Protein AF-A0AAW3X2Z2-F1 (afdb_monomer)

pLDDT: mean 78.44, std 14.15, range [35.56, 93.19]

Secondary structure (DSSP, 8-state):
-EEEEEEEETTEEEEEEEEE-SSTTSPPEEEEEETTTTEEEEEE--TT-HHHHHHHHHHHHHHHHTS-GGG--SB------------

Nearest PDB structures (foldseek):
  7b9v-assembly1_D  TM=4.268E-01  e=4.048E+00  Saccharomyces cerevisiae
  5yzg-assembly1_Y  TM=4.302E-01  e=3.806E+00  Homo sapiens

Mean predicted aligned error: 7.6 Å

Organism: NCBI:txid2763038

Solvent-accessible surface area (backbone atoms only — not comparable to full-atom values): 5146 Å² total; per-residue (Å²): 63,40,54,78,47,74,43,72,52,97,93,40,69,36,30,36,33,34,37,37,60,79,39,101,84,42,50,65,11,33,36,40,36,32,56,79,81,71,45,72,46,80,77,39,71,17,55,79,41,74,68,61,26,49,55,50,51,55,48,50,48,55,53,56,72,71,47,59,79,94,66,68,57,67,58,45,83,75,78,73,74,71,76,73,80,71,134

Foldseek 3Di:
DAWDDFDDDPNFTQKTKDWDAPDPPWATWIKIAGVVVLDIDGPGFIPDDPVSSVVVRVVVSVVQSPDDRVPPDNDDDPPPPPPPPDD

Sequence (87 aa):
MKQTETQKKNKKIAAAVYLYQANNDGEWGELRFDFENGTAEIVKLADWNTEKSNIFAKTAIRFVQRLPEARLLKSVVVSFESETLGK

Structure (mmCIF, N/CA/C/O backbone):
data_AF-A0AAW3X2Z2-F1
#
_entry.id   AF-A0AAW3X2Z2-F1
#
loop_
_atom_site.group_PDB
_atom_site.id
_atom_site.type_symbol
_atom_site.label_atom_id
_atom_site.label_alt_id
_atom_site.label_comp_id
_atom_site.label_asym_id
_atom_site.label_entity_id
_atom_site.label_seq_id
_atom_site.pdbx_PDB_ins_code
_atom_site.Cartn_x
_atom_site.Cartn_y
_atom_site.Cartn_z
_atom_site.occupancy
_atom_site.B_iso_or_equiv
_atom_site.auth_seq_id
_atom_site.auth_comp_id
_atom_site.auth_asym_id
_atom_site.auth_atom_id
_atom_site.pdbx_PDB_model_num
ATOM 1 N N . MET A 1 1 ? 3.352 -7.135 -2.632 1.00 80.56 1 MET A N 1
ATOM 2 C CA . MET A 1 1 ? 3.392 -5.900 -1.822 1.00 80.56 1 MET A CA 1
ATOM 3 C C . MET A 1 1 ? 3.635 -6.248 -0.368 1.00 80.56 1 MET A C 1
ATOM 5 O O . MET A 1 1 ? 3.174 -7.290 0.098 1.00 80.56 1 MET A O 1
ATOM 9 N N . LYS A 1 2 ? 4.345 -5.382 0.345 1.00 83.94 2 LYS A N 1
ATOM 10 C CA . LYS A 1 2 ? 4.703 -5.551 1.749 1.00 83.94 2 LYS A CA 1
ATOM 11 C C . LYS A 1 2 ? 4.299 -4.300 2.513 1.00 83.94 2 LYS A C 1
ATOM 13 O O . LYS A 1 2 ? 4.733 -3.212 2.157 1.00 83.94 2 LYS A O 1
ATOM 18 N N . GLN A 1 3 ? 3.490 -4.452 3.554 1.00 85.44 3 GLN A N 1
ATOM 19 C CA . GLN A 1 3 ? 3.201 -3.345 4.455 1.00 85.44 3 GLN A CA 1
ATOM 20 C C . GLN A 1 3 ? 4.430 -3.083 5.328 1.00 85.44 3 GLN A C 1
ATOM 22 O O . GLN A 1 3 ? 4.966 -4.015 5.935 1.00 85.44 3 GLN A O 1
ATOM 27 N N . THR A 1 4 ? 4.875 -1.835 5.395 1.00 86.38 4 THR A N 1
ATOM 28 C CA . THR A 1 4 ? 6.033 -1.431 6.205 1.00 86.38 4 THR A CA 1
ATOM 29 C C . THR A 1 4 ? 5.612 -0.673 7.448 1.00 86.38 4 THR A C 1
ATOM 31 O O . THR A 1 4 ? 6.138 -0.941 8.524 1.00 86.38 4 THR A O 1
ATOM 34 N N . GLU A 1 5 ? 4.610 0.193 7.325 1.00 87.25 5 GLU A N 1
ATOM 35 C CA . GLU A 1 5 ? 4.144 1.034 8.421 1.00 87.25 5 GLU A CA 1
ATOM 36 C C . GLU A 1 5 ? 2.617 1.071 8.490 1.00 87.25 5 GLU A C 1
ATOM 38 O O . GLU A 1 5 ? 1.926 1.004 7.472 1.00 87.25 5 GLU A O 1
ATOM 43 N N . THR A 1 6 ? 2.081 1.174 9.709 1.00 87.06 6 THR A N 1
ATOM 44 C CA . THR A 1 6 ? 0.652 1.413 9.941 1.00 87.06 6 THR A CA 1
ATOM 45 C C . THR A 1 6 ? 0.454 2.410 11.054 1.00 87.06 6 THR A C 1
ATOM 47 O O . THR A 1 6 ? 0.971 2.216 12.156 1.00 87.06 6 THR A O 1
ATOM 50 N N . GLN A 1 7 ? -0.413 3.378 10.813 1.00 86.44 7 GLN A N 1
ATOM 51 C CA . GLN A 1 7 ? -0.954 4.249 11.833 1.00 86.44 7 GLN A CA 1
ATOM 52 C C . GLN A 1 7 ? -2.360 3.779 12.194 1.00 86.44 7 GLN A C 1
ATOM 54 O O . GLN A 1 7 ? -3.197 3.543 11.323 1.00 86.44 7 GLN A O 1
ATOM 59 N N . LYS A 1 8 ? -2.627 3.623 13.491 1.00 86.06 8 LYS A N 1
ATOM 60 C CA . LYS A 1 8 ? -3.932 3.191 13.997 1.00 86.06 8 LYS A CA 1
ATOM 61 C C . LYS A 1 8 ? -4.521 4.237 14.924 1.00 86.06 8 LYS A C 1
ATOM 63 O O . LYS A 1 8 ? -3.810 4.804 15.748 1.00 86.06 8 LYS A O 1
ATOM 68 N N . LYS A 1 9 ? -5.833 4.426 14.837 1.00 83.69 9 LYS A N 1
ATOM 69 C CA . LYS A 1 9 ? -6.604 5.355 15.664 1.00 83.69 9 LYS A CA 1
ATOM 70 C C . LYS A 1 9 ? -7.906 4.677 16.064 1.00 83.69 9 LYS A C 1
ATOM 72 O O . LYS A 1 9 ? -8.575 4.077 15.230 1.00 83.69 9 LYS A O 1
ATOM 77 N N . ASN A 1 10 ? -8.230 4.683 17.357 1.00 83.25 10 ASN A N 1
ATOM 78 C CA . ASN A 1 10 ? -9.418 4.011 17.905 1.00 83.25 10 ASN A CA 1
ATOM 79 C C . ASN A 1 10 ? -9.622 2.572 17.382 1.00 83.25 10 ASN A C 1
ATOM 81 O O . ASN A 1 10 ? -10.728 2.181 17.020 1.00 83.25 10 ASN A O 1
ATOM 85 N N . LYS A 1 11 ? -8.541 1.778 17.346 1.00 80.31 11 LYS A N 1
ATOM 86 C CA . LYS A 1 11 ? -8.517 0.378 16.868 1.00 80.31 11 LYS A CA 1
ATOM 87 C C . LYS A 1 11 ? -8.783 0.180 15.360 1.00 80.31 11 LYS A C 1
ATOM 89 O O . LYS A 1 11 ? -8.808 -0.967 14.923 1.00 80.31 11 LYS A O 1
ATOM 94 N N . LYS A 1 12 ? -8.907 1.250 14.567 1.00 82.19 12 LYS A N 1
ATOM 95 C CA . LYS A 1 12 ? -8.960 1.225 13.092 1.00 82.19 12 LYS A CA 1
ATOM 96 C C . LYS A 1 12 ? -7.637 1.688 12.484 1.00 82.19 12 LYS A C 1
ATOM 98 O O . LYS A 1 12 ? -6.854 2.352 13.164 1.00 82.19 12 LYS A O 1
ATOM 103 N N . ILE A 1 13 ? -7.358 1.302 11.240 1.00 83.88 13 ILE A N 1
ATOM 104 C CA . ILE A 1 13 ? -6.152 1.735 10.524 1.00 83.88 13 ILE A CA 1
ATOM 105 C C . ILE A 1 13 ? -6.466 3.098 9.915 1.00 83.88 13 ILE A C 1
ATOM 107 O O . ILE A 1 13 ? -7.339 3.201 9.073 1.00 83.88 13 ILE A O 1
ATOM 111 N N . ALA A 1 14 ? -5.771 4.136 10.366 1.00 89.25 14 ALA A N 1
ATOM 112 C CA . ALA A 1 14 ? -5.933 5.485 9.839 1.00 89.25 14 ALA A CA 1
ATOM 113 C C . ALA A 1 14 ? -5.128 5.676 8.552 1.00 89.25 14 ALA A C 1
ATOM 115 O O . ALA A 1 14 ? -5.629 6.200 7.565 1.00 89.25 14 ALA A O 1
ATOM 116 N N . ALA A 1 15 ? -3.891 5.181 8.549 1.00 90.00 15 ALA A N 1
ATOM 117 C CA . ALA A 1 15 ? -3.000 5.241 7.403 1.00 90.00 15 ALA A CA 1
ATOM 118 C C . ALA A 1 15 ? -2.073 4.024 7.375 1.00 90.00 15 ALA A C 1
ATOM 120 O O . ALA A 1 15 ? -1.826 3.387 8.404 1.00 90.00 15 ALA A O 1
ATOM 121 N N . ALA A 1 16 ? -1.545 3.695 6.202 1.00 90.38 16 ALA A N 1
ATOM 122 C CA . ALA A 1 16 ? -0.530 2.659 6.059 1.00 90.38 16 ALA A CA 1
ATOM 123 C C . ALA A 1 16 ? 0.399 2.930 4.877 1.00 90.38 16 ALA A C 1
ATOM 125 O O . ALA A 1 16 ? -0.008 3.506 3.870 1.00 90.38 16 ALA A O 1
ATOM 126 N N . VAL A 1 17 ? 1.636 2.459 4.997 1.00 91.06 17 VAL A N 1
ATOM 127 C CA . VAL A 1 17 ? 2.638 2.502 3.932 1.00 91.06 17 VAL A CA 1
ATOM 128 C C . VAL A 1 17 ? 2.875 1.087 3.421 1.00 91.06 17 VAL A C 1
ATOM 130 O O . VAL A 1 17 ? 3.067 0.144 4.198 1.00 91.06 17 VAL A O 1
ATOM 133 N N . TYR A 1 18 ? 2.849 0.943 2.100 1.00 89.12 18 TYR A N 1
ATOM 134 C CA . TYR A 1 18 ? 3.094 -0.307 1.402 1.00 89.12 18 TYR A CA 1
ATOM 135 C C . TYR A 1 18 ? 4.203 -0.136 0.381 1.00 89.12 18 TYR A C 1
ATOM 137 O O . TYR A 1 18 ? 4.171 0.757 -0.460 1.00 89.12 18 TYR A O 1
ATOM 145 N N . LEU A 1 19 ? 5.130 -1.082 0.393 1.00 89.50 19 LEU A N 1
ATOM 146 C CA . LEU A 1 19 ? 6.094 -1.258 -0.672 1.00 89.50 19 LEU A CA 1
ATOM 147 C C . LEU A 1 19 ? 5.547 -2.232 -1.716 1.00 89.50 19 LEU A C 1
ATOM 149 O O . LEU A 1 19 ? 4.986 -3.287 -1.387 1.00 89.50 19 LEU A O 1
ATOM 153 N N . TYR A 1 20 ? 5.741 -1.914 -2.989 1.00 86.00 20 TYR A N 1
ATOM 154 C CA . TYR A 1 20 ? 5.435 -2.803 -4.104 1.00 86.00 20 TYR A CA 1
ATOM 155 C C . TYR A 1 20 ? 6.655 -2.970 -5.005 1.00 86.00 20 TYR A C 1
ATOM 157 O O . TYR A 1 20 ? 7.458 -2.059 -5.162 1.00 86.00 20 TYR A O 1
ATOM 165 N N . GLN A 1 21 ? 6.783 -4.150 -5.595 1.00 83.75 21 GLN A N 1
ATOM 166 C CA . GLN A 1 21 ? 7.779 -4.436 -6.616 1.00 83.75 21 GLN A CA 1
ATOM 167 C C . GLN A 1 21 ? 7.050 -4.609 -7.938 1.00 83.75 21 GLN A C 1
ATOM 169 O O . GLN A 1 21 ? 6.032 -5.303 -7.986 1.00 83.75 21 GLN A O 1
ATOM 174 N N . ALA A 1 22 ? 7.559 -3.962 -8.984 1.00 77.31 22 ALA A N 1
ATOM 175 C CA . ALA A 1 22 ? 7.117 -4.223 -10.347 1.00 77.31 22 ALA A CA 1
ATOM 176 C C . ALA A 1 22 ? 7.833 -5.472 -10.888 1.00 77.31 22 ALA A C 1
ATOM 178 O O . ALA A 1 22 ? 7.192 -6.336 -11.475 1.00 77.31 22 ALA A O 1
ATOM 179 N N . ASN A 1 23 ? 9.145 -5.582 -10.642 1.00 76.81 23 ASN A N 1
ATOM 180 C CA . ASN A 1 23 ? 10.048 -6.688 -10.979 1.00 76.81 23 ASN A CA 1
ATOM 181 C C . ASN A 1 23 ? 10.567 -7.304 -9.686 1.00 76.81 23 ASN A C 1
ATOM 183 O O . ASN A 1 23 ? 10.845 -6.602 -8.719 1.00 76.81 23 ASN A O 1
ATOM 187 N N . ASN A 1 24 ? 10.735 -8.626 -9.679 1.00 73.88 24 ASN A N 1
ATOM 188 C CA . ASN A 1 24 ? 11.252 -9.342 -8.510 1.00 73.88 24 ASN A CA 1
ATOM 189 C C . ASN A 1 24 ? 12.694 -8.941 -8.129 1.00 73.88 24 ASN A C 1
ATOM 191 O O . ASN A 1 24 ? 13.121 -9.254 -7.023 1.00 73.88 24 ASN A O 1
ATOM 195 N N . ASP A 1 25 ? 13.418 -8.247 -9.013 1.00 75.75 25 ASP A N 1
ATOM 196 C CA . ASP A 1 25 ? 14.832 -7.880 -8.845 1.00 75.75 25 ASP A CA 1
ATOM 197 C C . ASP A 1 25 ? 15.077 -6.361 -8.721 1.00 75.75 25 ASP A C 1
ATOM 199 O O . ASP A 1 25 ? 16.164 -5.937 -8.346 1.00 75.75 25 ASP A O 1
ATOM 203 N N . GLY A 1 26 ? 14.076 -5.520 -9.008 1.00 77.62 26 GLY A N 1
ATOM 204 C CA . GLY A 1 26 ? 14.251 -4.064 -9.014 1.00 77.62 26 GLY A CA 1
ATOM 205 C C . GLY A 1 26 ? 13.879 -3.385 -7.699 1.00 77.62 26 GLY A C 1
ATOM 206 O O . GLY A 1 26 ? 13.370 -4.005 -6.752 1.00 77.62 26 GLY A O 1
ATOM 207 N N . GLU A 1 27 ? 14.139 -2.075 -7.648 1.00 88.06 27 GLU A N 1
ATOM 208 C C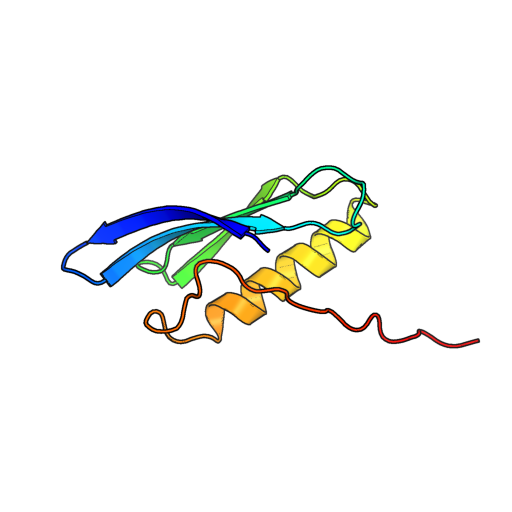A . GLU A 1 27 ? 13.828 -1.263 -6.476 1.00 88.06 27 GLU A CA 1
ATOM 209 C C . GLU A 1 27 ? 12.329 -1.261 -6.173 1.00 88.06 27 GLU A C 1
ATOM 211 O O . GLU A 1 27 ? 11.471 -1.181 -7.058 1.00 88.06 27 GLU A O 1
ATOM 216 N N . TRP A 1 28 ? 12.017 -1.279 -4.881 1.00 89.38 28 TRP A N 1
ATOM 217 C CA . TRP A 1 28 ? 10.651 -1.161 -4.404 1.00 89.38 28 TRP A CA 1
ATOM 218 C C . TRP A 1 28 ? 10.121 0.254 -4.644 1.00 89.38 28 TRP A C 1
ATOM 220 O O . TRP A 1 28 ? 10.762 1.249 -4.301 1.00 89.38 28 TRP A O 1
ATOM 230 N N . GLY A 1 29 ? 8.910 0.327 -5.183 1.00 90.81 29 GLY A N 1
ATOM 231 C CA . GLY A 1 29 ? 8.085 1.521 -5.124 1.00 90.81 29 GLY A CA 1
ATOM 232 C C . GLY A 1 29 ? 7.351 1.599 -3.789 1.00 90.81 29 GLY A C 1
ATOM 233 O O . GLY A 1 29 ? 7.160 0.592 -3.106 1.00 90.81 29 GLY A O 1
ATOM 234 N N . GLU A 1 30 ? 6.907 2.798 -3.436 1.00 92.81 30 GLU A N 1
ATOM 235 C CA . GLU A 1 30 ? 6.230 3.091 -2.178 1.00 92.81 30 GLU A CA 1
ATOM 236 C C . GLU A 1 30 ? 4.876 3.747 -2.437 1.00 92.81 30 GLU A C 1
ATOM 238 O O . GLU A 1 30 ? 4.750 4.683 -3.232 1.00 92.81 30 GLU A O 1
ATOM 243 N N . LEU A 1 31 ? 3.863 3.237 -1.744 1.00 92.38 31 LEU A N 1
ATOM 244 C CA . LEU A 1 31 ? 2.498 3.733 -1.745 1.00 92.38 31 LEU A CA 1
ATOM 245 C C . LEU A 1 31 ? 2.102 4.078 -0.317 1.00 92.38 31 LEU A C 1
ATOM 247 O O . LEU A 1 31 ? 2.292 3.275 0.599 1.00 92.38 31 LEU A O 1
ATOM 251 N N . ARG A 1 32 ? 1.478 5.237 -0.146 1.00 92.38 32 ARG A N 1
ATOM 252 C CA . ARG A 1 32 ? 0.879 5.649 1.117 1.00 92.38 32 ARG A CA 1
ATOM 253 C C . ARG A 1 32 ? -0.630 5.652 0.974 1.00 92.38 32 ARG A C 1
ATOM 255 O O . ARG A 1 32 ? -1.161 6.147 -0.011 1.00 92.38 32 ARG A O 1
ATOM 262 N N . PHE A 1 33 ? -1.311 5.099 1.959 1.00 89.75 33 PHE A N 1
ATOM 263 C CA . PHE A 1 33 ? -2.761 5.076 2.033 1.00 89.75 33 PHE A CA 1
ATOM 264 C C . PHE A 1 33 ? -3.199 5.855 3.252 1.00 89.75 33 PHE A C 1
ATOM 266 O O . PHE A 1 33 ? -2.671 5.638 4.344 1.00 89.75 33 PHE A O 1
ATOM 273 N N . ASP A 1 34 ? -4.187 6.710 3.055 1.00 90.31 34 ASP A N 1
ATOM 274 C CA . ASP A 1 34 ? -4.896 7.399 4.113 1.00 90.31 34 ASP A CA 1
ATOM 275 C C . ASP A 1 34 ? -6.351 6.928 4.077 1.00 90.31 34 ASP A C 1
ATOM 277 O O . ASP A 1 34 ? -7.143 7.306 3.216 1.00 90.31 34 ASP A O 1
ATOM 281 N N . PHE A 1 35 ? -6.686 6.014 4.981 1.00 85.12 35 PHE A N 1
ATOM 282 C CA . PHE A 1 35 ? -8.015 5.416 5.053 1.00 85.12 35 PHE A CA 1
ATOM 283 C C . PHE A 1 35 ? -9.025 6.352 5.724 1.00 85.12 35 PHE A C 1
ATOM 285 O O . PHE A 1 35 ? -10.209 6.252 5.417 1.00 85.12 35 PHE A O 1
ATOM 292 N N . GLU A 1 36 ? -8.580 7.284 6.581 1.00 86.56 36 GLU A N 1
ATOM 293 C CA . GLU A 1 36 ? -9.460 8.314 7.161 1.00 86.56 36 GLU A CA 1
ATOM 294 C C . GLU A 1 36 ? -10.038 9.233 6.069 1.00 86.56 36 GLU A C 1
ATOM 296 O O . GLU A 1 36 ? -11.228 9.545 6.099 1.00 86.56 36 GLU A O 1
ATOM 301 N N . ASN A 1 37 ? -9.224 9.623 5.085 1.00 88.12 37 ASN A N 1
ATOM 302 C CA . ASN A 1 37 ? -9.625 10.457 3.950 1.00 88.12 37 ASN A CA 1
ATOM 303 C C . ASN A 1 37 ? -10.016 9.634 2.708 1.00 88.12 37 ASN A C 1
ATOM 305 O O . ASN A 1 37 ? -10.548 10.184 1.744 1.00 88.12 37 ASN A O 1
ATOM 309 N N . GLY A 1 38 ? -9.753 8.323 2.704 1.00 85.62 38 GLY A N 1
ATOM 310 C CA . GLY A 1 38 ? -9.999 7.432 1.566 1.00 85.62 38 GLY A CA 1
ATOM 311 C C . GLY A 1 38 ? -9.053 7.659 0.380 1.00 85.62 38 GLY A C 1
ATOM 312 O O . GLY A 1 38 ? -9.366 7.259 -0.746 1.00 85.62 38 GLY A O 1
ATOM 313 N N . THR A 1 39 ? -7.907 8.301 0.600 1.00 90.19 39 THR A N 1
ATOM 314 C CA . THR A 1 39 ? -6.944 8.665 -0.442 1.00 90.19 39 THR A CA 1
ATOM 315 C C . THR A 1 39 ? -5.737 7.732 -0.451 1.00 90.19 39 THR A C 1
ATOM 317 O O . THR A 1 39 ? -5.465 6.984 0.490 1.00 90.19 39 THR A O 1
ATOM 320 N N . ALA A 1 40 ? -5.012 7.742 -1.565 1.00 90.94 40 ALA A N 1
ATOM 321 C CA . ALA A 1 40 ? -3.741 7.052 -1.678 1.00 90.94 40 ALA A CA 1
ATOM 322 C C . ALA A 1 40 ? -2.791 7.842 -2.574 1.00 90.94 40 ALA A C 1
ATOM 324 O O . ALA A 1 40 ? -3.213 8.472 -3.545 1.00 90.94 40 ALA A O 1
ATOM 325 N N . GLU A 1 41 ? -1.510 7.769 -2.254 1.00 93.00 41 GLU A N 1
ATOM 326 C CA . GLU A 1 41 ? -0.444 8.526 -2.887 1.00 93.00 41 GLU A CA 1
ATOM 327 C C . GLU A 1 41 ? 0.668 7.582 -3.335 1.00 93.00 41 GLU A C 1
ATOM 329 O O . GLU A 1 41 ? 1.013 6.612 -2.654 1.00 93.00 41 GLU A O 1
ATOM 334 N N . ILE A 1 42 ? 1.246 7.883 -4.495 1.00 92.31 42 ILE A N 1
ATOM 335 C CA . ILE A 1 42 ? 2.435 7.203 -4.996 1.00 92.31 42 ILE A CA 1
ATOM 336 C C . ILE A 1 42 ? 3.631 8.013 -4.509 1.00 92.31 42 ILE A C 1
ATOM 338 O O . ILE A 1 42 ? 3.922 9.068 -5.066 1.00 92.31 42 ILE A O 1
ATOM 342 N N . VAL A 1 43 ? 4.301 7.535 -3.462 1.00 93.19 43 VAL A N 1
ATOM 343 C CA . VAL A 1 43 ? 5.456 8.231 -2.878 1.00 93.19 43 VAL A CA 1
ATOM 344 C C . VAL A 1 43 ? 6.706 7.982 -3.719 1.00 93.19 43 VAL A C 1
ATOM 346 O O . VAL A 1 43 ? 7.466 8.905 -3.999 1.00 93.19 43 VAL A O 1
ATOM 349 N N . LYS A 1 44 ? 6.893 6.737 -4.178 1.00 91.75 44 LYS A N 1
ATOM 350 C CA . LYS A 1 44 ? 8.006 6.342 -5.051 1.00 91.75 44 LYS A CA 1
ATOM 351 C C . LYS A 1 44 ? 7.545 5.322 -6.091 1.00 91.75 44 LYS A C 1
ATOM 353 O O . LYS A 1 44 ? 6.794 4.395 -5.785 1.00 91.75 44 LYS A O 1
ATOM 358 N N . LEU A 1 45 ? 8.017 5.465 -7.328 1.00 89.81 45 LEU A N 1
ATOM 359 C CA . LEU A 1 45 ? 7.833 4.446 -8.361 1.00 89.81 45 LEU A CA 1
ATOM 360 C C . LEU A 1 45 ? 8.899 3.350 -8.245 1.00 89.81 45 LEU A C 1
ATOM 362 O O . LEU A 1 45 ? 10.051 3.640 -7.941 1.00 89.81 45 LEU A O 1
ATOM 366 N N . ALA A 1 46 ? 8.501 2.099 -8.487 1.00 86.69 46 ALA A N 1
ATOM 367 C CA . ALA A 1 46 ? 9.434 0.976 -8.568 1.00 86.69 46 ALA A CA 1
ATOM 368 C C . ALA A 1 46 ? 10.330 1.095 -9.814 1.00 86.69 46 ALA A C 1
ATOM 370 O O . ALA A 1 46 ? 9.880 1.613 -10.845 1.00 86.69 46 ALA A O 1
ATOM 371 N N . ASP A 1 47 ? 11.556 0.578 -9.748 1.00 77.69 47 ASP A N 1
ATOM 372 C CA . ASP A 1 47 ? 12.503 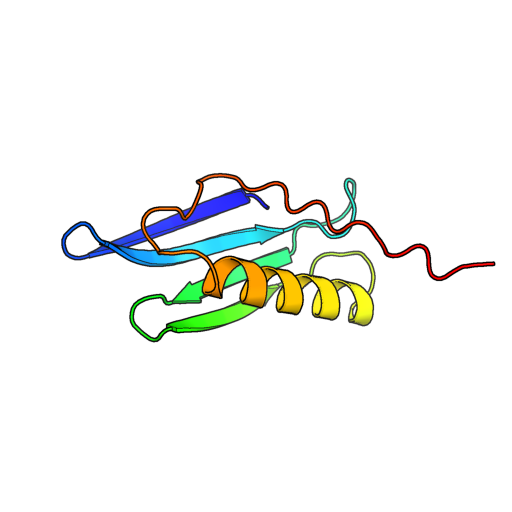0.633 -10.867 1.00 77.69 47 ASP A CA 1
ATOM 373 C C . ASP A 1 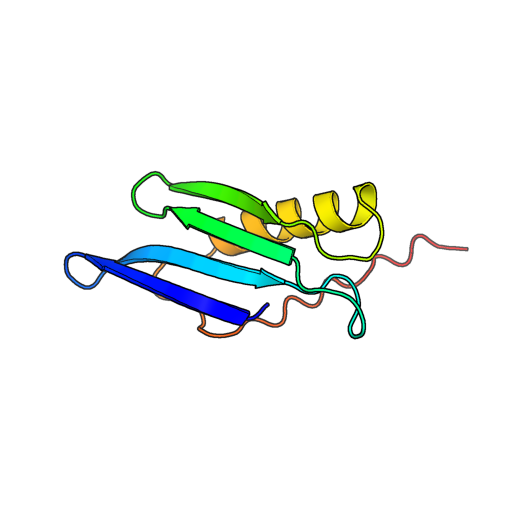47 ? 12.209 -0.494 -11.877 1.00 77.69 47 ASP A C 1
ATOM 375 O O . ASP A 1 47 ? 12.613 -1.641 -11.712 1.00 77.69 47 ASP A O 1
ATOM 379 N N . TRP A 1 48 ? 11.400 -0.182 -12.895 1.00 71.00 48 TRP A N 1
ATOM 380 C CA . TRP A 1 48 ? 11.113 -1.053 -14.051 1.00 71.00 48 TRP A CA 1
ATOM 381 C C . TRP A 1 48 ? 11.043 -0.209 -15.320 1.00 71.00 48 TRP A C 1
ATOM 383 O O . TRP A 1 48 ? 11.760 -0.429 -16.288 1.00 71.00 48 TRP A O 1
ATOM 393 N N . ASN A 1 49 ? 10.086 0.716 -15.340 1.00 79.75 49 ASN A N 1
ATOM 394 C CA . ASN A 1 49 ? 9.850 1.734 -16.358 1.00 79.75 49 ASN A CA 1
ATOM 395 C C . ASN A 1 49 ? 8.782 2.655 -15.760 1.00 79.7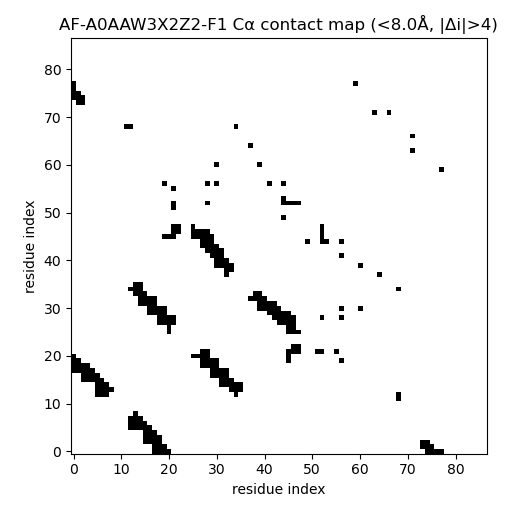5 49 ASN A C 1
ATOM 397 O O . ASN A 1 49 ? 7.751 2.153 -15.309 1.00 79.75 49 ASN A O 1
ATOM 401 N N . THR A 1 50 ? 8.993 3.969 -15.766 1.00 73.38 50 THR A N 1
ATOM 402 C CA . THR A 1 50 ? 8.084 4.964 -15.176 1.00 73.38 50 THR A CA 1
ATOM 403 C C . THR A 1 50 ? 6.622 4.743 -15.578 1.00 73.38 50 THR A C 1
ATOM 405 O O . THR A 1 50 ? 5.733 4.811 -14.729 1.00 73.38 50 THR A O 1
ATOM 408 N N . GLU A 1 51 ? 6.354 4.393 -16.841 1.00 82.50 51 GLU A N 1
ATOM 409 C CA . GLU A 1 51 ? 4.991 4.122 -17.318 1.00 82.50 51 GLU A CA 1
ATOM 410 C C . GLU A 1 51 ? 4.398 2.833 -16.730 1.00 82.50 51 GLU A C 1
ATOM 412 O O . GLU A 1 51 ? 3.280 2.846 -16.206 1.00 82.50 51 GLU A O 1
ATOM 417 N N . LYS A 1 52 ? 5.150 1.724 -16.752 1.00 81.38 52 LYS A N 1
ATOM 418 C CA . LYS A 1 52 ? 4.677 0.435 -16.218 1.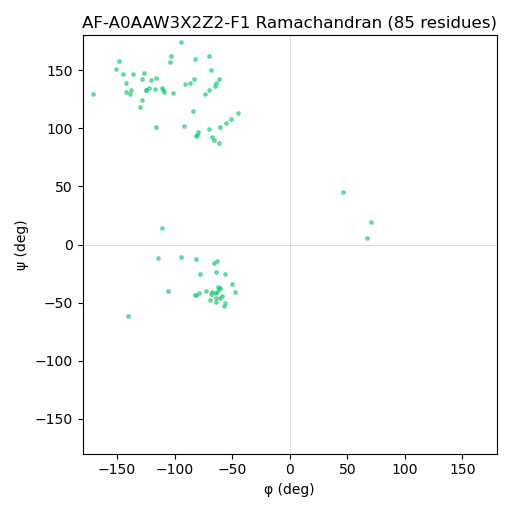00 81.38 52 LYS A CA 1
ATOM 419 C C . LYS A 1 52 ? 4.523 0.474 -14.700 1.00 81.38 52 LYS A C 1
ATOM 421 O O . LYS A 1 52 ? 3.501 0.023 -14.184 1.00 81.38 52 LYS A O 1
ATOM 426 N N . SER A 1 53 ? 5.480 1.072 -13.995 1.00 82.25 53 SER A N 1
ATOM 427 C CA . SER A 1 53 ? 5.421 1.242 -12.542 1.00 82.25 53 SER A CA 1
ATOM 428 C C . SER A 1 53 ? 4.228 2.103 -12.128 1.00 82.25 53 SER A C 1
ATOM 430 O O . SER A 1 53 ? 3.565 1.783 -11.146 1.00 82.25 53 SER A O 1
ATOM 432 N N . ASN A 1 54 ? 3.875 3.135 -12.903 1.00 85.88 54 ASN A N 1
ATOM 433 C CA . ASN A 1 54 ? 2.699 3.964 -12.629 1.00 85.88 54 ASN A CA 1
ATOM 434 C C . ASN A 1 54 ? 1.378 3.198 -12.816 1.00 85.88 54 A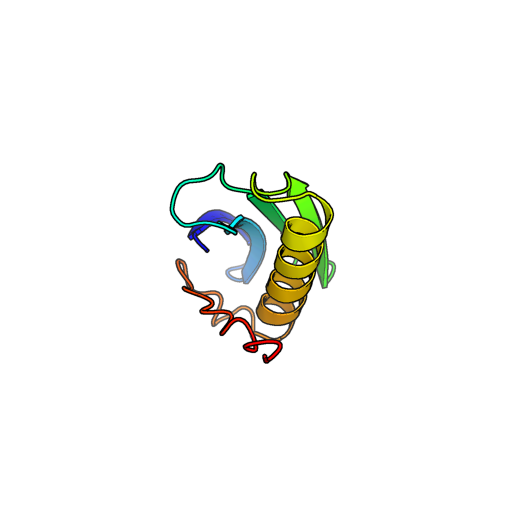SN A C 1
ATOM 436 O O . ASN A 1 54 ? 0.466 3.327 -11.997 1.00 85.88 54 ASN A O 1
ATOM 440 N N . ILE A 1 55 ? 1.265 2.372 -13.863 1.00 86.12 55 ILE A N 1
ATOM 441 C CA . ILE A 1 55 ? 0.093 1.500 -14.064 1.00 86.12 55 ILE A CA 1
ATOM 442 C C . ILE A 1 55 ? -0.043 0.533 -12.885 1.00 86.12 55 ILE A C 1
ATOM 444 O O . ILE A 1 55 ? -1.128 0.385 -12.316 1.00 86.12 55 ILE A O 1
ATOM 448 N N . PHE A 1 56 ? 1.065 -0.081 -12.475 1.00 84.25 56 PHE A N 1
ATOM 449 C CA . PHE A 1 56 ? 1.083 -1.028 -11.368 1.00 84.25 56 PHE A CA 1
ATOM 450 C C . PHE A 1 56 ? 0.706 -0.361 -10.040 1.00 84.25 56 PHE A C 1
ATOM 452 O O . PHE A 1 56 ? -0.173 -0.851 -9.333 1.00 84.25 56 PHE A O 1
ATOM 459 N N . ALA A 1 57 ? 1.285 0.807 -9.747 1.00 88.94 57 ALA A N 1
ATOM 460 C CA . ALA A 1 57 ? 0.975 1.620 -8.576 1.00 88.94 57 ALA A CA 1
ATOM 461 C C . ALA A 1 57 ? -0.515 1.980 -8.496 1.00 88.94 57 ALA A C 1
ATOM 463 O O . ALA A 1 57 ? -1.166 1.737 -7.480 1.00 88.94 57 ALA A O 1
ATOM 464 N N . LYS A 1 58 ? -1.094 2.494 -9.588 1.00 89.25 58 LYS A N 1
ATOM 465 C CA . LYS A 1 58 ? -2.526 2.834 -9.656 1.00 89.25 58 LYS A CA 1
ATOM 466 C C . LYS A 1 58 ? -3.420 1.614 -9.461 1.00 89.25 58 LYS A C 1
ATOM 468 O O . LYS A 1 58 ? -4.462 1.702 -8.809 1.00 89.25 58 LYS A O 1
ATOM 473 N N . THR A 1 59 ? -3.022 0.472 -10.011 1.00 86.88 59 THR A N 1
ATOM 474 C CA . THR A 1 59 ? -3.810 -0.755 -9.886 1.00 86.88 59 THR A CA 1
ATOM 475 C C . THR A 1 59 ? -3.732 -1.320 -8.470 1.00 86.88 59 THR A C 1
ATOM 477 O O . THR A 1 59 ? -4.759 -1.704 -7.911 1.00 86.88 59 THR A O 1
ATOM 480 N N . ALA A 1 60 ? -2.553 -1.283 -7.845 1.00 84.75 60 ALA A N 1
ATOM 481 C CA . ALA A 1 60 ? -2.364 -1.609 -6.437 1.00 84.75 60 ALA A CA 1
ATOM 482 C C . ALA A 1 60 ? -3.213 -0.713 -5.523 1.00 84.75 60 ALA A C 1
ATOM 484 O O . ALA A 1 60 ? -3.899 -1.224 -4.638 1.00 84.75 60 ALA A O 1
ATOM 485 N N . ILE A 1 61 ? -3.244 0.599 -5.785 1.00 88.62 61 ILE A N 1
ATOM 486 C CA . ILE A 1 61 ? -4.104 1.543 -5.062 1.00 88.62 61 ILE A CA 1
ATOM 487 C C . ILE A 1 61 ? -5.575 1.133 -5.166 1.00 88.62 61 ILE A C 1
ATOM 489 O O . ILE A 1 61 ? -6.239 0.955 -4.144 1.00 88.62 61 ILE A O 1
ATOM 493 N N . ARG A 1 62 ? -6.077 0.913 -6.388 1.00 86.50 62 ARG A N 1
ATOM 494 C CA . ARG A 1 62 ? -7.471 0.502 -6.617 1.00 86.50 62 ARG A CA 1
ATOM 495 C C . ARG A 1 62 ? -7.793 -0.830 -5.939 1.00 86.50 62 ARG A C 1
ATOM 497 O O . ARG A 1 62 ? -8.904 -1.006 -5.446 1.00 86.50 62 ARG A O 1
ATOM 504 N N . PHE A 1 63 ? -6.854 -1.771 -5.934 1.00 82.94 63 PHE A N 1
ATOM 505 C CA . PHE A 1 63 ? -7.025 -3.058 -5.269 1.00 82.94 63 PHE A CA 1
ATOM 506 C C . PHE A 1 63 ? -7.180 -2.880 -3.755 1.00 82.94 63 PHE A C 1
ATOM 508 O O . PHE A 1 63 ? -8.144 -3.378 -3.181 1.00 82.94 63 PHE A O 1
ATOM 515 N N . VAL A 1 64 ? -6.287 -2.114 -3.124 1.00 80.38 64 VAL A N 1
ATOM 516 C CA . VAL A 1 64 ? -6.315 -1.854 -1.677 1.00 80.38 64 VAL A CA 1
ATOM 517 C C . VAL A 1 64 ? -7.561 -1.063 -1.270 1.00 80.38 64 VAL A C 1
ATOM 519 O O . VAL A 1 64 ? -8.207 -1.433 -0.296 1.00 80.38 64 VAL A O 1
ATOM 522 N N . GLN A 1 65 ? -7.966 -0.049 -2.042 1.00 80.50 65 GLN A N 1
ATOM 523 C CA . GLN A 1 65 ? -9.191 0.724 -1.780 1.00 80.50 65 GLN A CA 1
ATOM 524 C C . GLN A 1 65 ? -10.481 -0.107 -1.891 1.00 80.50 65 GLN A C 1
ATOM 526 O O . GLN A 1 65 ? -11.497 0.251 -1.305 1.00 80.50 65 GLN A O 1
ATOM 531 N N . ARG A 1 66 ? -10.469 -1.214 -2.645 1.00 81.06 66 ARG A N 1
ATOM 532 C CA . ARG A 1 66 ? -11.611 -2.140 -2.742 1.00 81.06 6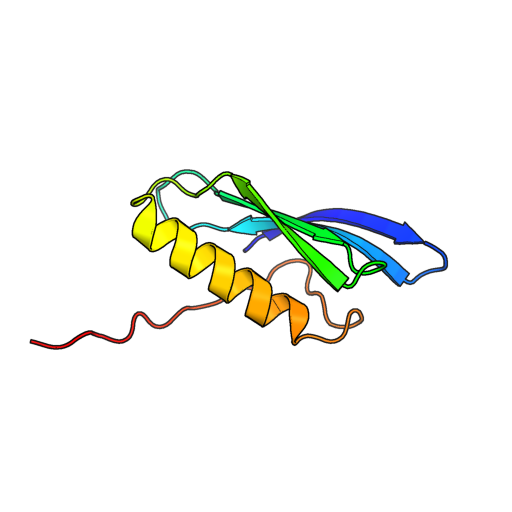6 ARG A CA 1
ATOM 533 C C . ARG A 1 66 ? -11.685 -3.129 -1.579 1.00 81.06 66 ARG A C 1
ATOM 535 O O . ARG A 1 66 ? -12.69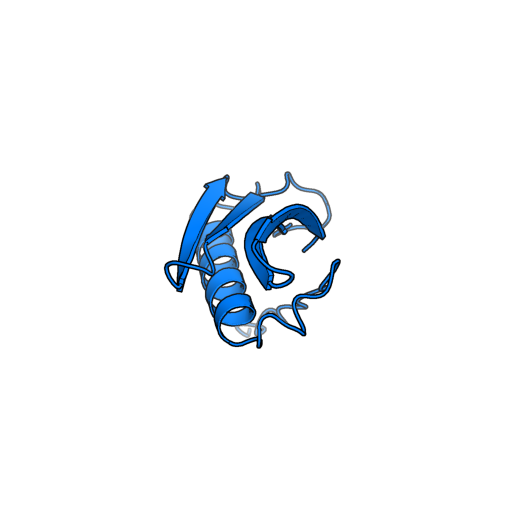8 -3.816 -1.444 1.00 81.06 66 ARG A O 1
ATOM 542 N N . LEU A 1 67 ? -10.636 -3.245 -0.764 1.00 76.81 67 LEU A N 1
ATOM 543 C CA . LEU A 1 67 ? -10.633 -4.130 0.394 1.00 76.81 67 LEU A CA 1
ATOM 544 C C . LEU A 1 67 ? -11.231 -3.413 1.612 1.00 76.81 67 LEU A C 1
ATOM 546 O O . LEU A 1 67 ? -10.911 -2.254 1.861 1.00 76.81 67 LEU A O 1
ATOM 550 N N . PRO A 1 68 ? -12.057 -4.096 2.424 1.00 69.50 68 PRO A N 1
ATOM 551 C CA . PRO A 1 68 ? -12.460 -3.549 3.714 1.00 69.50 68 PRO A CA 1
ATOM 552 C C . PRO A 1 68 ? -11.227 -3.421 4.622 1.00 69.50 68 PRO A C 1
ATOM 554 O O . PRO A 1 68 ? -10.416 -4.346 4.671 1.00 69.50 68 PRO A O 1
ATOM 557 N N . GLU A 1 69 ? -11.105 -2.326 5.383 1.00 65.06 69 GLU A N 1
ATOM 558 C CA . GLU A 1 69 ? -9.945 -2.034 6.256 1.00 65.06 69 GLU A CA 1
ATOM 559 C C . GLU A 1 69 ? -9.562 -3.207 7.179 1.00 65.06 69 GLU A C 1
ATOM 561 O O . GLU A 1 69 ? -8.387 -3.461 7.438 1.00 65.06 69 GLU A O 1
ATOM 566 N N . ALA A 1 70 ? -10.553 -3.981 7.635 1.00 60.97 70 ALA A N 1
ATOM 567 C CA . ALA A 1 70 ? -10.358 -5.164 8.476 1.00 60.97 70 ALA A CA 1
ATOM 568 C C . ALA A 1 70 ? -9.606 -6.318 7.778 1.00 60.97 70 ALA A C 1
ATOM 570 O O . ALA A 1 70 ? -9.138 -7.241 8.443 1.00 60.97 70 ALA A O 1
ATOM 571 N N . ARG A 1 71 ? -9.497 -6.280 6.444 1.00 63.47 71 ARG A N 1
ATOM 572 C CA . ARG A 1 71 ? -8.801 -7.263 5.600 1.00 63.47 71 ARG A CA 1
ATOM 573 C C . ARG A 1 71 ? -7.530 -6.704 4.960 1.00 63.47 71 ARG A C 1
ATOM 575 O O . ARG A 1 71 ? -7.004 -7.340 4.049 1.00 63.47 71 ARG A O 1
ATOM 582 N N . LEU A 1 72 ? -7.022 -5.558 5.419 1.00 66.81 72 LEU A N 1
ATOM 583 C CA . LEU A 1 72 ? -5.706 -5.058 5.020 1.00 66.81 72 LEU A CA 1
ATOM 584 C C . LEU A 1 72 ? -4.629 -6.014 5.556 1.00 66.81 72 LEU A C 1
ATOM 586 O O . LEU A 1 72 ? -4.185 -5.937 6.702 1.00 66.81 72 LEU A O 1
ATOM 590 N N . LEU A 1 73 ? -4.294 -7.010 4.736 1.00 61.94 73 LEU A N 1
ATOM 591 C CA . LEU A 1 73 ? -3.298 -8.027 5.042 1.00 61.94 73 LEU A CA 1
ATOM 592 C C . LEU A 1 73 ? -1.918 -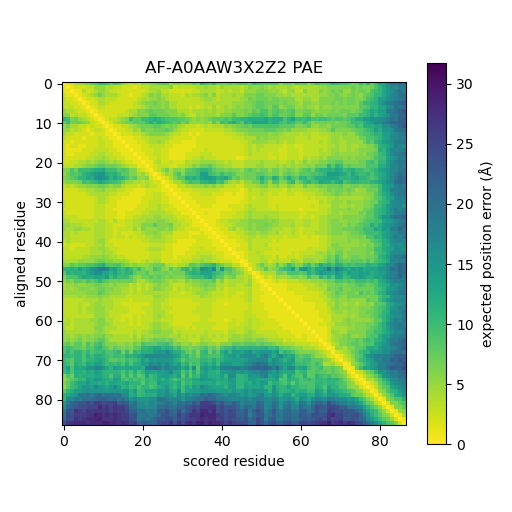7.364 5.162 1.00 61.94 73 LEU A C 1
ATOM 594 O O . LEU A 1 73 ? -1.529 -6.567 4.312 1.00 61.94 73 LEU A O 1
ATOM 598 N N . LYS A 1 74 ? -1.136 -7.756 6.180 1.00 63.62 74 LYS A N 1
ATOM 599 C CA . LYS A 1 74 ? 0.256 -7.289 6.380 1.00 63.62 74 LYS A CA 1
ATOM 600 C C . LYS A 1 74 ? 1.157 -7.564 5.164 1.00 63.62 74 LYS A C 1
ATOM 602 O O . LYS A 1 74 ? 2.154 -6.879 4.945 1.00 63.62 74 LYS A O 1
ATOM 607 N N . SER A 1 75 ? 0.806 -8.567 4.370 1.00 56.38 75 SER A N 1
ATOM 608 C CA . SER A 1 75 ? 1.413 -8.860 3.081 1.00 56.38 75 SER A CA 1
ATOM 609 C C . SER A 1 75 ? 0.328 -9.334 2.124 1.00 56.38 75 SER A C 1
ATOM 611 O O . SER A 1 75 ? -0.475 -10.207 2.448 1.00 56.38 75 SER A O 1
ATOM 613 N N . VAL A 1 76 ? 0.308 -8.753 0.929 1.00 63.53 76 VAL A N 1
ATOM 614 C CA . VAL A 1 76 ? -0.506 -9.254 -0.172 1.00 63.53 76 VAL A CA 1
ATOM 615 C C . VAL A 1 76 ? 0.390 -9.376 -1.390 1.00 63.53 76 VAL A C 1
ATOM 617 O O . VAL A 1 76 ? 0.998 -8.407 -1.857 1.00 63.53 76 VAL A O 1
ATOM 620 N N . VAL A 1 77 ? 0.533 -10.600 -1.881 1.00 58.94 77 VAL A N 1
ATOM 621 C CA . VAL A 1 77 ? 1.094 -10.829 -3.206 1.00 58.94 77 VAL A CA 1
ATOM 622 C C . VAL A 1 77 ? -0.052 -10.561 -4.165 1.00 58.94 77 VAL A C 1
ATOM 624 O O . VAL A 1 77 ? -0.937 -11.393 -4.331 1.00 58.94 77 VAL A O 1
ATOM 627 N N . VAL A 1 78 ? -0.092 -9.349 -4.718 1.00 58.41 78 VAL A N 1
ATOM 628 C CA . VAL A 1 78 ? -0.960 -9.092 -5.862 1.00 58.41 78 VAL A CA 1
ATOM 629 C C . VAL A 1 78 ? -0.202 -9.614 -7.063 1.00 58.41 78 VAL A C 1
ATOM 631 O O . VAL A 1 78 ? 0.682 -8.943 -7.594 1.00 58.41 78 VAL A O 1
ATOM 634 N N . SER A 1 79 ? -0.500 -10.858 -7.419 1.00 55.84 79 SER A N 1
ATOM 635 C CA . SER A 1 79 ? -0.146 -11.408 -8.716 1.00 55.84 79 SER A CA 1
ATOM 636 C C . SER A 1 79 ? -0.986 -10.654 -9.734 1.00 55.84 79 SER A C 1
ATOM 638 O O . SER A 1 79 ? -2.142 -10.991 -9.974 1.00 55.84 79 SER A O 1
ATOM 640 N N . PHE A 1 80 ? -0.438 -9.575 -10.280 1.00 56.03 80 PHE A N 1
ATOM 641 C CA . PHE A 1 80 ? -0.940 -9.087 -11.548 1.00 56.03 80 PHE A CA 1
ATOM 642 C C . PHE A 1 80 ? -0.495 -10.130 -12.558 1.00 56.03 80 PHE A C 1
ATOM 644 O O . PHE A 1 80 ? 0.679 -10.174 -12.924 1.00 56.03 80 PHE A O 1
ATOM 651 N N . GLU A 1 81 ? -1.407 -11.030 -12.934 1.00 48.56 81 GLU A N 1
ATOM 652 C CA . GLU A 1 81 ? -1.269 -11.715 -14.208 1.00 48.56 81 GLU A CA 1
ATOM 653 C C . GLU A 1 81 ? -1.054 -10.591 -15.215 1.00 48.56 81 GLU A C 1
ATOM 655 O O . GLU A 1 81 ? -1.931 -9.755 -15.436 1.00 48.56 81 GLU A O 1
ATOM 660 N N . SER A 1 82 ? 0.177 -10.477 -15.717 1.00 46.97 82 SER A N 1
ATOM 661 C CA . SER A 1 82 ? 0.402 -9.738 -16.939 1.00 46.97 82 SER A CA 1
ATOM 662 C C . SER A 1 82 ? -0.536 -10.418 -17.912 1.00 46.97 82 SER A C 1
ATOM 664 O O . SER A 1 82 ? -0.261 -11.549 -18.310 1.00 46.97 82 SER A O 1
ATOM 666 N N . GLU A 1 83 ? -1.659 -9.771 -18.238 1.00 44.28 83 GLU A N 1
ATOM 667 C CA . GLU A 1 83 ? -2.364 -10.085 -19.465 1.00 44.28 83 GLU A CA 1
ATOM 668 C C . GLU A 1 83 ? -1.256 -10.174 -20.502 1.00 44.28 83 GLU A C 1
ATOM 670 O O . GLU A 1 83 ? -0.463 -9.246 -20.709 1.00 44.28 83 GLU A O 1
ATOM 675 N N . THR A 1 84 ? -1.086 -11.392 -20.993 1.00 46.25 84 THR A N 1
ATOM 676 C CA . THR A 1 84 ? -0.252 -11.706 -22.123 1.00 46.25 84 THR A CA 1
ATOM 677 C C . THR A 1 84 ? -0.885 -10.925 -23.257 1.00 46.25 84 THR A C 1
ATOM 679 O O . THR A 1 84 ? -1.798 -11.398 -23.927 1.00 46.25 84 THR A O 1
ATOM 682 N N . LEU A 1 85 ? -0.470 -9.664 -23.413 1.00 40.56 85 LEU A N 1
ATOM 683 C CA . LEU A 1 85 ? -0.749 -8.905 -24.614 1.00 40.56 85 LEU A CA 1
ATOM 684 C C . LEU A 1 85 ? -0.070 -9.702 -25.724 1.00 40.56 85 LEU A C 1
ATOM 686 O O . LEU A 1 85 ? 1.156 -9.787 -25.784 1.00 40.56 85 LEU A O 1
ATOM 690 N N . GLY A 1 86 ? -0.906 -10.444 -26.440 1.00 44.78 86 GLY A N 1
ATOM 691 C CA . GLY A 1 86 ? -0.492 -11.584 -27.228 1.00 44.78 86 GLY A CA 1
ATOM 692 C C . GLY A 1 86 ? 0.318 -11.233 -28.469 1.00 44.78 86 GLY A C 1
ATOM 693 O O . GLY A 1 86 ? 0.198 -10.138 -29.010 1.00 44.78 86 GLY A O 1
ATOM 694 N N . LYS A 1 87 ? 0.991 -12.290 -28.937 1.00 35.56 87 LYS A N 1
ATOM 695 C CA . LYS A 1 87 ? 1.656 -12.490 -30.234 1.00 35.56 87 LYS A CA 1
ATOM 696 C C . LYS A 1 87 ? 2.959 -11.737 -30.473 1.00 35.56 87 LYS A C 1
ATOM 698 O O . LYS A 1 87 ? 2.960 -10.493 -30.494 1.00 35.56 87 LYS A O 1
#

Radius of gyration: 13.37 Å; Cα contacts (8 Å, |Δi|>4): 139; chains: 1; bounding box: 27×23×48 Å